Protein AF-A0AAC9HHS9-F1 (afdb_monomer_lite)

Structure (mmCIF, N/CA/C/O backbone):
data_AF-A0AAC9HHS9-F1
#
_entry.id   AF-A0AAC9HHS9-F1
#
loop_
_atom_site.group_PDB
_atom_site.id
_atom_site.type_symbol
_atom_site.label_atom_id
_atom_site.label_alt_id
_atom_site.label_comp_id
_atom_site.label_asym_id
_atom_site.label_entity_id
_atom_site.label_seq_i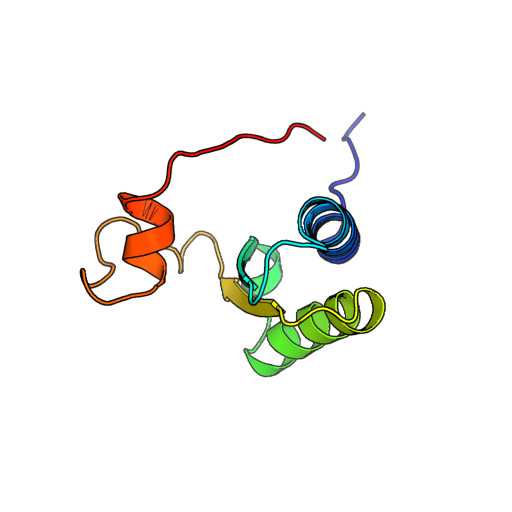d
_atom_site.pdbx_PDB_ins_code
_atom_site.Cartn_x
_atom_site.Cartn_y
_atom_site.Cartn_z
_atom_site.occupancy
_atom_site.B_iso_or_equiv
_atom_site.auth_seq_id
_atom_site.auth_comp_id
_atom_site.auth_asym_id
_atom_site.auth_atom_id
_atom_site.pdbx_PDB_model_num
ATOM 1 N N . MET A 1 1 ? -25.812 -8.416 -9.682 1.00 35.31 1 MET A N 1
ATOM 2 C CA . MET A 1 1 ? -24.553 -9.168 -9.839 1.00 35.31 1 MET A CA 1
ATOM 3 C C . MET A 1 1 ? -23.497 -8.358 -9.134 1.00 35.31 1 MET A C 1
ATOM 5 O O . MET A 1 1 ? -23.140 -7.302 -9.644 1.00 35.31 1 MET A O 1
ATOM 9 N N . ASP A 1 2 ? -23.092 -8.787 -7.945 1.00 44.56 2 ASP A N 1
ATOM 10 C CA . ASP A 1 2 ? -21.968 -8.158 -7.260 1.00 44.56 2 ASP A CA 1
ATOM 11 C C . ASP A 1 2 ? -20.715 -8.451 -8.078 1.00 44.56 2 ASP A C 1
ATOM 13 O O . ASP A 1 2 ? -20.382 -9.607 -8.337 1.00 44.56 2 ASP A O 1
ATOM 17 N N . LYS A 1 3 ? -20.090 -7.390 -8.588 1.00 47.41 3 LYS A N 1
ATOM 18 C CA . LYS A 1 3 ? -18.819 -7.480 -9.301 1.00 47.41 3 LYS A CA 1
ATOM 19 C C . LYS A 1 3 ? -17.800 -7.937 -8.255 1.00 47.41 3 LYS A C 1
ATOM 21 O O . LYS A 1 3 ? -17.603 -7.239 -7.260 1.00 47.41 3 LYS A O 1
ATOM 26 N N . GLU A 1 4 ? -17.251 -9.136 -8.430 1.00 53.03 4 GLU A N 1
ATOM 27 C CA . GLU A 1 4 ? -16.248 -9.697 -7.525 1.00 53.03 4 GLU A CA 1
ATOM 28 C C . GLU A 1 4 ? -15.115 -8.676 -7.383 1.00 53.03 4 GLU A C 1
ATOM 30 O O . GLU A 1 4 ? -14.602 -8.168 -8.386 1.00 53.03 4 GLU A O 1
ATOM 35 N N . ARG A 1 5 ? -14.815 -8.264 -6.144 1.00 57.78 5 ARG A N 1
ATOM 36 C CA . ARG A 1 5 ? -13.764 -7.269 -5.918 1.00 57.78 5 ARG A CA 1
ATOM 37 C C . ARG A 1 5 ? -12.444 -7.908 -6.346 1.00 57.78 5 ARG A C 1
ATOM 39 O O . ARG A 1 5 ? -12.154 -9.003 -5.865 1.00 57.78 5 ARG A O 1
ATOM 46 N N . PRO A 1 6 ? -11.666 -7.260 -7.226 1.00 63.09 6 PRO A N 1
ATOM 47 C CA . PRO A 1 6 ? -10.364 -7.779 -7.602 1.00 63.09 6 PRO A CA 1
ATOM 48 C C . PRO A 1 6 ? -9.508 -7.913 -6.346 1.00 63.09 6 PRO A C 1
ATOM 50 O O . PRO A 1 6 ? -9.534 -7.041 -5.470 1.00 63.09 6 PRO A O 1
ATOM 53 N N . ASP A 1 7 ? -8.791 -9.028 -6.240 1.00 77.44 7 ASP A N 1
ATOM 54 C CA . ASP A 1 7 ? -7.887 -9.236 -5.123 1.00 77.44 7 ASP A CA 1
ATOM 55 C C . ASP A 1 7 ? -6.741 -8.208 -5.167 1.00 77.44 7 ASP A C 1
ATOM 57 O O . ASP A 1 7 ? -6.410 -7.619 -6.201 1.00 77.44 7 ASP A O 1
ATOM 61 N N . ILE A 1 8 ? -6.128 -7.959 -4.009 1.00 73.88 8 ILE A N 1
ATOM 62 C CA . ILE A 1 8 ? -5.002 -7.017 -3.884 1.00 73.88 8 ILE A CA 1
ATOM 63 C C . ILE A 1 8 ? -3.867 -7.385 -4.854 1.00 73.88 8 ILE A C 1
ATOM 65 O O . ILE A 1 8 ? -3.128 -6.51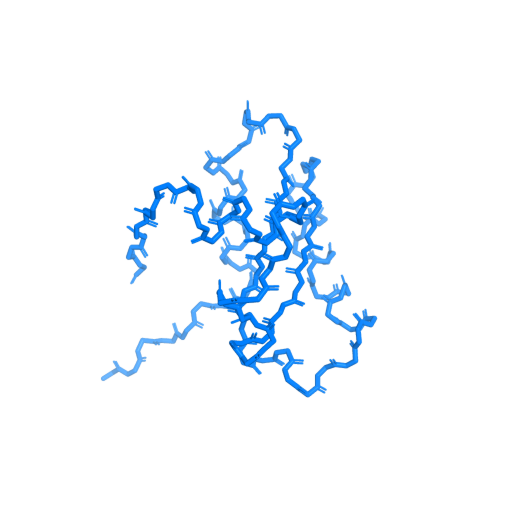6 -5.315 1.00 73.88 8 ILE A O 1
ATOM 69 N N . GLN A 1 9 ? -3.747 -8.668 -5.191 1.00 77.25 9 GLN A N 1
ATOM 70 C CA . GLN A 1 9 ? -2.727 -9.172 -6.090 1.00 77.25 9 GLN A CA 1
ATOM 71 C C . GLN A 1 9 ? -2.932 -8.692 -7.535 1.00 77.25 9 GLN A C 1
ATOM 73 O O . GLN A 1 9 ? -2.013 -8.110 -8.107 1.00 77.25 9 GLN A O 1
ATOM 78 N N . ALA A 1 10 ? -4.121 -8.882 -8.107 1.00 76.94 10 ALA A N 1
ATOM 79 C CA . ALA A 1 10 ? -4.468 -8.460 -9.460 1.00 76.94 10 ALA A CA 1
ATOM 80 C C . ALA A 1 10 ? -4.336 -6.941 -9.623 1.00 76.94 10 ALA A C 1
ATOM 82 O O . ALA A 1 10 ? -3.874 -6.464 -10.660 1.00 76.94 10 ALA A O 1
ATOM 83 N N . ILE A 1 11 ? -4.674 -6.182 -8.575 1.00 78.62 11 ILE A N 1
ATOM 84 C CA . ILE A 1 11 ? -4.481 -4.728 -8.546 1.00 78.62 11 ILE A CA 1
ATOM 85 C C . ILE A 1 11 ? -2.990 -4.388 -8.676 1.00 78.62 11 ILE A C 1
ATOM 87 O O . ILE A 1 11 ? -2.619 -3.581 -9.526 1.00 78.62 11 ILE A O 1
ATOM 91 N N . ILE A 1 12 ? -2.123 -5.016 -7.876 1.00 79.81 12 ILE A N 1
ATOM 92 C CA . ILE A 1 12 ? -0.675 -4.756 -7.909 1.00 79.81 12 ILE A CA 1
ATOM 93 C C . ILE A 1 12 ? -0.066 -5.138 -9.262 1.00 79.81 12 ILE A C 1
ATOM 95 O O . ILE A 1 12 ? 0.729 -4.370 -9.800 1.00 79.81 12 ILE A O 1
ATOM 99 N N . GLU A 1 13 ? -0.448 -6.282 -9.833 1.00 78.69 13 GLU A N 1
ATOM 100 C CA . GLU A 1 13 ? 0.048 -6.732 -11.140 1.00 78.69 13 GLU A CA 1
ATOM 101 C C . GLU A 1 13 ? -0.310 -5.732 -12.256 1.00 78.69 13 GLU A C 1
ATOM 103 O O . GLU A 1 13 ? 0.552 -5.356 -13.052 1.00 78.69 13 GLU A O 1
ATOM 108 N N . GLN A 1 14 ? -1.550 -5.230 -12.276 1.00 75.38 14 GLN A N 1
ATOM 109 C CA . GLN A 1 14 ? -1.985 -4.234 -13.258 1.00 75.38 14 GLN A CA 1
ATOM 110 C C . GLN A 1 14 ? -1.278 -2.880 -13.081 1.00 75.38 14 GLN A C 1
ATOM 112 O O . GLN A 1 14 ? -0.863 -2.264 -14.065 1.00 75.38 14 GLN A O 1
ATOM 117 N N . PHE A 1 15 ? -1.131 -2.405 -11.840 1.00 79.12 15 PHE A N 1
ATOM 118 C CA . PHE A 1 15 ? -0.427 -1.149 -11.557 1.00 79.12 15 PHE A CA 1
ATOM 119 C C . PHE A 1 15 ? 1.056 -1.226 -11.917 1.00 79.12 15 PHE A C 1
ATOM 121 O O . PHE A 1 15 ? 1.611 -0.276 -12.463 1.00 79.12 15 PHE A O 1
ATOM 128 N N . ALA A 1 16 ? 1.692 -2.359 -11.644 1.00 74.50 16 ALA A N 1
ATOM 129 C CA . ALA A 1 16 ? 3.087 -2.575 -11.970 1.00 74.50 16 ALA A CA 1
ATOM 130 C C . ALA A 1 16 ? 3.369 -2.529 -13.474 1.00 74.50 16 ALA A C 1
ATOM 132 O O . ALA A 1 16 ? 4.340 -1.898 -13.889 1.00 74.50 16 ALA A O 1
ATOM 133 N N . ASP A 1 17 ? 2.524 -3.156 -14.296 1.00 73.31 17 ASP A N 1
ATOM 134 C CA . ASP A 1 17 ? 2.691 -3.121 -15.753 1.00 73.31 17 ASP A CA 1
ATOM 135 C C . ASP A 1 17 ? 2.592 -1.684 -16.292 1.00 73.31 17 ASP A C 1
ATOM 137 O O . ASP A 1 17 ? 3.436 -1.244 -17.078 1.00 73.31 17 ASP A O 1
ATOM 141 N N . ALA A 1 18 ? 1.640 -0.901 -15.769 1.00 70.75 18 ALA A N 1
ATOM 142 C CA . ALA A 1 18 ? 1.491 0.514 -16.107 1.00 70.75 18 ALA A CA 1
ATOM 143 C C . ALA A 1 18 ? 2.720 1.367 -15.728 1.00 70.75 18 ALA A C 1
ATOM 145 O O . ALA A 1 18 ? 2.940 2.430 -16.315 1.00 70.75 18 ALA A O 1
ATOM 146 N N . LEU A 1 19 ? 3.526 0.909 -14.766 1.00 72.31 19 LEU A N 1
ATOM 147 C CA . LEU A 1 19 ? 4.657 1.644 -14.205 1.00 72.31 19 LEU A CA 1
ATOM 148 C C . LEU A 1 19 ? 6.022 1.010 -14.507 1.00 72.31 19 LEU A C 1
ATOM 150 O O . LEU A 1 19 ? 7.026 1.509 -14.013 1.00 72.31 19 LEU A O 1
ATOM 154 N N . LYS A 1 20 ? 6.118 -0.023 -15.354 1.00 69.31 20 LYS A N 1
ATOM 155 C CA . LYS A 1 20 ? 7.359 -0.814 -15.530 1.00 69.31 20 LYS A CA 1
ATOM 156 C C . LYS A 1 20 ? 8.612 -0.024 -15.959 1.00 69.31 20 LYS A C 1
ATOM 158 O O . LYS A 1 20 ? 9.718 -0.545 -15.910 1.00 69.31 20 LYS A O 1
ATOM 163 N N . ASN A 1 21 ? 8.448 1.209 -16.439 1.00 73.00 21 ASN A N 1
ATOM 164 C CA . ASN A 1 21 ? 9.550 2.089 -16.848 1.00 73.00 21 ASN A CA 1
ATOM 165 C C . ASN A 1 21 ? 9.730 3.301 -15.911 1.00 73.00 21 ASN A C 1
ATOM 167 O O . ASN A 1 21 ? 10.470 4.225 -16.242 1.00 73.00 21 ASN A O 1
ATOM 171 N N . GLN A 1 22 ? 9.023 3.337 -14.782 1.00 67.31 22 GLN A N 1
ATOM 172 C CA . GLN A 1 22 ? 8.948 4.468 -13.857 1.00 67.31 22 GLN A CA 1
ATOM 173 C C . GLN A 1 22 ? 9.832 4.219 -12.626 1.00 67.31 22 GLN A C 1
ATOM 175 O O . GLN A 1 22 ? 9.319 4.166 -11.523 1.00 67.31 22 GLN A O 1
ATOM 180 N N . GLY A 1 23 ? 11.148 4.063 -12.817 1.00 77.50 23 GLY A N 1
ATOM 181 C CA . GLY A 1 23 ? 12.146 4.085 -11.729 1.00 77.50 23 GLY A CA 1
ATOM 182 C C . GLY A 1 23 ? 11.796 3.273 -10.468 1.00 77.50 23 GLY A C 1
ATOM 183 O O . GLY A 1 23 ? 11.189 2.209 -10.564 1.00 77.50 23 GLY A O 1
ATOM 184 N N . ASP A 1 24 ? 12.214 3.786 -9.306 1.00 82.75 24 ASP A N 1
ATOM 185 C CA . ASP A 1 24 ? 11.820 3.273 -7.988 1.00 82.75 24 ASP A CA 1
ATOM 186 C C . ASP A 1 24 ? 10.425 3.808 -7.621 1.00 82.75 24 ASP A C 1
ATOM 188 O O . ASP A 1 24 ? 10.152 5.003 -7.771 1.00 82.75 24 ASP A O 1
ATOM 192 N N . ILE A 1 25 ? 9.537 2.926 -7.157 1.00 84.00 25 ILE A N 1
ATOM 193 C CA . ILE A 1 25 ? 8.117 3.228 -6.935 1.00 84.00 25 ILE A CA 1
ATOM 194 C C . ILE A 1 25 ? 7.757 3.014 -5.468 1.00 84.00 25 ILE A C 1
ATOM 196 O O . ILE A 1 25 ? 7.786 1.890 -4.975 1.00 84.00 25 ILE A O 1
ATOM 200 N N . ASP A 1 26 ? 7.272 4.055 -4.805 1.00 85.62 26 ASP A N 1
ATOM 201 C CA . ASP A 1 26 ? 6.623 3.921 -3.501 1.00 85.62 26 ASP A CA 1
ATOM 202 C C . ASP A 1 26 ? 5.116 3.652 -3.682 1.00 85.62 26 ASP A C 1
ATOM 204 O O . ASP A 1 26 ? 4.411 4.407 -4.360 1.00 85.62 26 ASP A O 1
ATOM 208 N N . LEU A 1 27 ? 4.589 2.586 -3.070 1.00 86.00 27 LEU A N 1
ATOM 209 C CA . LEU A 1 27 ? 3.200 2.140 -3.234 1.00 86.00 27 LEU A CA 1
ATOM 210 C C . LEU A 1 27 ? 2.452 2.081 -1.897 1.00 86.00 27 LEU A C 1
ATOM 212 O O . LEU A 1 27 ? 2.775 1.275 -1.031 1.00 86.00 27 LEU A O 1
ATOM 216 N N . LEU A 1 28 ? 1.367 2.847 -1.760 1.00 88.44 28 LEU A N 1
ATOM 217 C CA . LEU A 1 28 ? 0.419 2.723 -0.645 1.00 88.44 28 LEU A CA 1
ATOM 218 C C . LEU A 1 28 ? -0.827 1.940 -1.083 1.00 88.44 28 LEU A C 1
ATOM 220 O O . LEU A 1 28 ? -1.572 2.395 -1.949 1.00 88.44 28 LEU A O 1
ATOM 224 N N . VAL A 1 29 ? -1.099 0.800 -0.445 1.00 90.44 29 VAL A N 1
ATOM 225 C CA . VAL A 1 29 ? -2.323 0.011 -0.651 1.00 90.44 29 VAL A CA 1
ATOM 226 C C . VAL A 1 29 ? -3.262 0.223 0.529 1.00 90.44 29 VAL A C 1
ATOM 228 O O . VAL A 1 29 ? -2.929 -0.120 1.666 1.00 90.44 29 VAL A O 1
ATOM 231 N N . VAL A 1 30 ? -4.453 0.755 0.252 1.00 90.25 30 VAL A N 1
ATOM 232 C CA . VAL A 1 30 ? -5.480 1.019 1.266 1.00 90.25 30 VAL A CA 1
ATOM 233 C C . VAL A 1 30 ? -6.601 -0.013 1.146 1.00 90.25 30 VAL A C 1
ATOM 235 O O . VAL A 1 30 ? -7.310 -0.032 0.144 1.00 90.25 30 VAL A O 1
ATOM 238 N N . SER A 1 31 ? -6.768 -0.880 2.149 1.00 90.50 31 SER A N 1
ATOM 239 C CA . SER A 1 31 ? -7.834 -1.896 2.167 1.00 90.50 31 SER A CA 1
ATOM 240 C C . SER A 1 31 ? -8.299 -2.231 3.584 1.00 90.50 31 SER A C 1
ATOM 242 O O . SER A 1 31 ? -7.493 -2.367 4.506 1.00 90.50 31 SER A O 1
ATOM 244 N N . SER A 1 32 ? -9.611 -2.427 3.753 1.00 91.62 32 SER A N 1
ATOM 245 C CA . SER A 1 32 ? -10.205 -2.929 5.000 1.00 91.62 32 SER A CA 1
ATOM 246 C C . SER A 1 32 ? -9.728 -4.340 5.357 1.00 91.62 32 SER A C 1
ATOM 248 O O . SER A 1 32 ? -9.740 -4.710 6.530 1.00 91.62 32 SER A O 1
ATOM 250 N N . ASP A 1 33 ? -9.263 -5.120 4.378 1.00 91.25 33 ASP A N 1
ATOM 251 C CA . ASP A 1 33 ? -8.811 -6.503 4.587 1.00 91.25 33 ASP A CA 1
ATOM 252 C C . ASP A 1 33 ? -7.585 -6.576 5.510 1.00 91.25 33 ASP A C 1
ATOM 254 O O . ASP A 1 33 ? -7.353 -7.576 6.189 1.00 91.25 33 ASP A O 1
ATOM 258 N N . PHE A 1 34 ? -6.822 -5.484 5.603 1.00 92.81 34 PHE A N 1
ATOM 259 C CA . PHE A 1 34 ? -5.668 -5.380 6.487 1.00 92.81 34 PHE A CA 1
ATOM 260 C C . PHE A 1 34 ? -6.029 -5.186 7.967 1.00 92.81 34 PHE A C 1
ATOM 262 O O . PHE A 1 34 ? -5.167 -5.393 8.825 1.00 92.81 34 PHE A O 1
ATOM 269 N N . ALA A 1 35 ? -7.277 -4.838 8.301 1.00 93.00 35 ALA A N 1
ATOM 270 C CA . ALA A 1 35 ? -7.680 -4.496 9.668 1.00 93.00 35 ALA A CA 1
ATOM 271 C C . ALA A 1 35 ? -7.475 -5.642 10.669 1.00 93.00 35 ALA A C 1
ATOM 273 O O . ALA A 1 35 ? -7.169 -5.403 11.832 1.00 93.00 35 ALA A O 1
ATOM 274 N N . GLN A 1 36 ? -7.598 -6.889 10.209 1.00 92.31 36 GLN A N 1
ATOM 275 C CA . GLN A 1 36 ? -7.410 -8.086 11.036 1.00 92.31 36 GLN A CA 1
ATOM 276 C C . GLN A 1 36 ? -6.037 -8.744 10.827 1.00 92.31 36 GLN A C 1
ATOM 278 O O . GLN A 1 36 ? -5.784 -9.839 11.330 1.00 92.31 36 GLN A O 1
ATOM 283 N N . MET A 1 37 ? -5.138 -8.101 10.074 1.00 94.50 37 MET A N 1
ATOM 284 C CA . MET A 1 37 ? -3.823 -8.646 9.751 1.00 94.50 37 MET A CA 1
ATOM 285 C C . MET A 1 37 ? -2.723 -7.972 10.578 1.00 94.50 37 MET A C 1
ATOM 287 O O . MET A 1 37 ? -2.564 -6.749 10.493 1.00 94.50 37 MET A O 1
ATOM 291 N N . PRO A 1 38 ? -1.894 -8.743 11.309 1.00 94.00 38 PRO A N 1
ATOM 292 C CA . PRO A 1 38 ? -0.681 -8.200 11.901 1.00 94.00 38 PRO A CA 1
ATOM 293 C C . PRO A 1 38 ? 0.292 -7.768 10.799 1.00 94.00 38 PRO A C 1
ATOM 295 O O . PRO A 1 38 ? 0.297 -8.325 9.698 1.00 94.00 38 PRO A O 1
ATOM 298 N N . LEU A 1 39 ? 1.157 -6.805 11.120 1.00 90.62 39 LEU A N 1
ATOM 299 C CA . LEU A 1 39 ? 2.041 -6.139 10.159 1.00 90.62 39 LEU A CA 1
ATOM 300 C C . LEU A 1 39 ? 2.831 -7.113 9.262 1.00 90.62 39 LEU A C 1
ATOM 302 O O . LEU A 1 39 ? 2.872 -6.938 8.048 1.00 90.62 39 LEU A O 1
ATOM 306 N N . TYR A 1 40 ? 3.393 -8.186 9.829 1.00 94.69 40 TYR A N 1
ATOM 307 C CA . TYR A 1 40 ? 4.168 -9.167 9.058 1.00 94.69 40 TYR A CA 1
ATOM 308 C C . TYR A 1 40 ? 3.335 -9.899 7.988 1.00 94.69 40 TYR A C 1
ATOM 310 O O . TYR A 1 40 ? 3.852 -10.194 6.914 1.00 94.69 40 TYR A O 1
ATOM 318 N N . ARG A 1 41 ? 2.041 -10.162 8.240 1.00 94.50 41 ARG A N 1
ATOM 319 C CA . ARG A 1 41 ? 1.145 -10.797 7.254 1.00 94.50 41 ARG A CA 1
ATOM 320 C C . ARG A 1 41 ? 0.804 -9.845 6.122 1.00 94.50 41 ARG A C 1
ATOM 322 O O . ARG A 1 41 ? 0.719 -10.282 4.980 1.00 94.50 41 ARG A O 1
ATOM 329 N N . ARG A 1 42 ? 0.656 -8.551 6.425 1.00 94.00 42 ARG A N 1
ATOM 330 C CA . ARG A 1 42 ? 0.451 -7.524 5.398 1.00 94.00 42 ARG A CA 1
ATOM 331 C C . ARG A 1 42 ? 1.644 -7.494 4.432 1.00 94.00 42 ARG A C 1
ATOM 333 O O . ARG A 1 42 ? 1.443 -7.569 3.223 1.00 94.00 42 ARG A O 1
ATOM 340 N N . TYR A 1 43 ? 2.872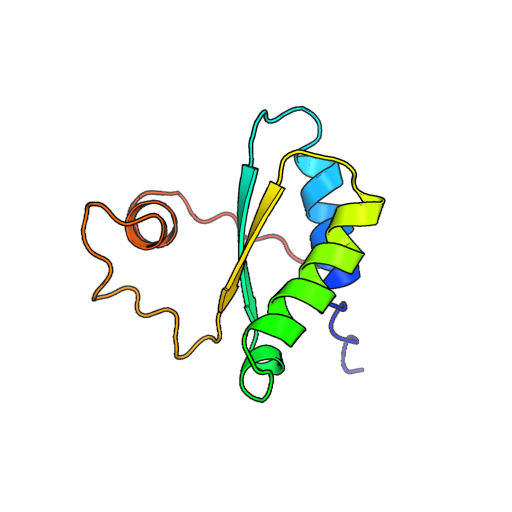 -7.501 4.959 1.00 92.12 43 TYR A N 1
ATOM 341 C CA . TYR A 1 43 ? 4.086 -7.587 4.138 1.00 92.12 43 TYR A CA 1
ATOM 342 C C . TYR A 1 43 ? 4.207 -8.901 3.365 1.00 92.12 43 TYR A C 1
ATOM 344 O O . TYR A 1 43 ? 4.656 -8.889 2.225 1.00 92.12 43 TYR A O 1
ATOM 352 N N . GLU A 1 44 ? 3.780 -10.030 3.934 1.00 92.50 44 GLU A N 1
ATOM 353 C CA . GLU A 1 44 ? 3.772 -11.309 3.216 1.00 92.50 44 GLU A CA 1
ATOM 354 C C . GLU A 1 44 ? 2.849 -11.272 1.984 1.00 92.50 44 GLU A C 1
ATOM 356 O O . GLU A 1 44 ? 3.239 -11.735 0.912 1.00 92.50 44 GLU A O 1
ATOM 361 N N . VAL A 1 45 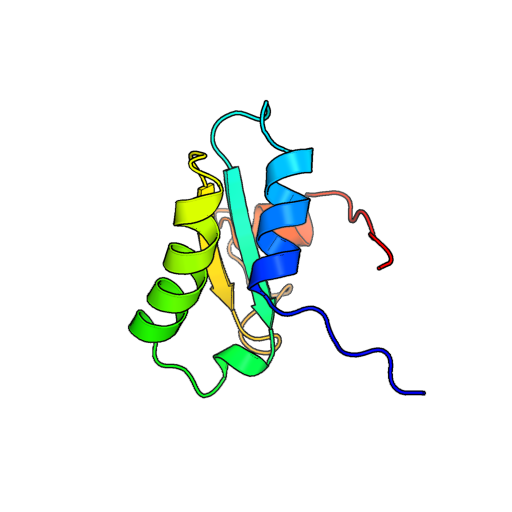? 1.641 -10.710 2.118 1.00 90.62 45 VAL A N 1
ATOM 362 C CA . VAL A 1 45 ? 0.676 -10.575 1.011 1.00 90.62 45 VAL A CA 1
ATOM 363 C C . VAL A 1 45 ? 1.235 -9.675 -0.089 1.00 90.62 45 VAL A C 1
ATOM 365 O O . VAL A 1 45 ? 1.287 -10.083 -1.249 1.00 90.62 45 VAL A O 1
ATOM 368 N N . LEU A 1 46 ? 1.705 -8.479 0.277 1.00 90.75 46 LEU A N 1
ATOM 369 C CA . LEU A 1 46 ? 2.283 -7.527 -0.672 1.00 90.75 46 LEU A CA 1
ATOM 370 C C . LEU A 1 46 ? 3.537 -8.097 -1.344 1.00 90.75 46 LEU A C 1
ATOM 372 O O . LEU A 1 46 ? 3.657 -8.054 -2.564 1.00 90.75 46 LEU A O 1
ATOM 376 N N . GLY A 1 47 ? 4.440 -8.699 -0.569 1.00 89.25 47 GLY A N 1
ATOM 377 C CA . GLY A 1 47 ? 5.676 -9.289 -1.076 1.00 89.25 47 GLY A CA 1
ATOM 378 C C . GLY A 1 47 ? 5.426 -10.421 -2.073 1.00 89.25 47 GLY A C 1
ATOM 379 O O . GLY A 1 47 ? 6.101 -10.491 -3.096 1.00 89.25 47 GLY A O 1
ATOM 380 N N . LYS A 1 48 ? 4.417 -11.271 -1.836 1.00 88.94 48 LYS A N 1
ATOM 381 C CA . LYS A 1 48 ? 4.009 -12.318 -2.790 1.00 88.94 48 LYS A CA 1
ATOM 382 C C . LYS A 1 48 ? 3.501 -11.744 -4.112 1.00 88.94 48 LYS A C 1
ATOM 384 O O . LYS A 1 48 ? 3.813 -12.308 -5.159 1.00 88.94 48 LYS A O 1
ATOM 389 N N . ALA A 1 49 ? 2.744 -10.648 -4.069 1.00 85.56 49 ALA A N 1
ATOM 390 C CA . ALA A 1 49 ? 2.283 -9.965 -5.275 1.00 85.56 49 ALA A CA 1
ATOM 391 C C . ALA A 1 49 ? 3.459 -9.320 -6.032 1.00 85.56 49 ALA A C 1
ATOM 393 O O . ALA A 1 49 ? 3.629 -9.540 -7.230 1.00 85.56 49 ALA A O 1
ATOM 394 N N . LEU A 1 50 ? 4.337 -8.606 -5.322 1.00 86.12 50 LEU A N 1
ATOM 395 C CA . LEU A 1 50 ? 5.486 -7.917 -5.916 1.00 86.12 50 LEU A CA 1
ATOM 396 C C . LEU A 1 50 ? 6.563 -8.855 -6.467 1.00 86.12 50 LEU A C 1
ATOM 398 O O . LEU A 1 50 ? 7.195 -8.533 -7.472 1.00 86.12 50 LEU A O 1
ATOM 402 N N . ALA A 1 51 ? 6.752 -10.034 -5.871 1.00 85.81 51 ALA A N 1
ATOM 403 C CA . ALA A 1 51 ? 7.710 -11.028 -6.357 1.00 85.81 51 ALA A CA 1
ATOM 404 C C . ALA A 1 51 ? 7.418 -11.500 -7.794 1.00 85.81 51 ALA A C 1
ATOM 406 O O . ALA A 1 51 ? 8.311 -12.008 -8.464 1.00 85.81 51 ALA A O 1
ATOM 407 N N . ARG A 1 52 ? 6.181 -11.344 -8.283 1.00 80.62 52 ARG A N 1
ATOM 408 C CA . ARG A 1 52 ? 5.813 -11.658 -9.675 1.00 80.62 52 ARG A CA 1
ATOM 409 C C . ARG A 1 52 ? 6.137 -10.524 -10.638 1.00 80.62 52 ARG A C 1
ATOM 411 O O . ARG A 1 52 ? 6.426 -10.769 -11.803 1.00 80.62 52 ARG A O 1
ATOM 418 N N . VAL A 1 53 ? 6.087 -9.299 -10.132 1.00 82.56 53 VAL A N 1
ATOM 419 C CA . VAL A 1 53 ? 6.342 -8.070 -10.879 1.00 82.56 53 VAL A CA 1
ATOM 420 C C . VAL A 1 53 ? 7.843 -7.838 -11.073 1.00 82.56 53 VAL A C 1
ATOM 422 O O . VAL A 1 53 ? 8.258 -7.393 -12.140 1.00 82.56 53 VAL A O 1
ATOM 425 N N . MET A 1 54 ? 8.664 -8.155 -10.063 1.00 83.25 54 MET A N 1
ATOM 426 C CA . MET A 1 54 ? 10.127 -8.002 -10.111 1.00 83.25 54 MET A CA 1
ATOM 427 C C . MET A 1 54 ? 10.580 -6.575 -10.485 1.00 83.25 54 MET A C 1
ATOM 429 O O . MET A 1 54 ? 11.498 -6.388 -11.282 1.00 83.25 54 MET A O 1
ATOM 433 N N . GLN A 1 55 ? 9.918 -5.562 -9.922 1.00 83.31 55 GLN A N 1
ATOM 434 C CA . GLN A 1 55 ? 10.267 -4.141 -10.055 1.00 83.31 55 GLN A CA 1
ATOM 435 C C . GLN A 1 55 ? 10.647 -3.567 -8.681 1.00 83.31 55 GLN A C 1
ATOM 437 O O . GLN A 1 55 ? 10.204 -4.118 -7.667 1.00 83.31 55 GLN A O 1
ATOM 442 N N . PRO A 1 56 ? 11.448 -2.486 -8.621 1.00 84.31 56 PRO A N 1
ATOM 443 C CA . PRO A 1 56 ? 11.801 -1.828 -7.365 1.00 84.31 56 PRO A CA 1
ATOM 444 C C . PRO A 1 56 ? 10.599 -1.043 -6.814 1.00 84.31 56 PRO A C 1
ATOM 446 O O . PRO A 1 56 ? 10.472 0.163 -7.003 1.00 84.31 56 PRO A O 1
ATOM 449 N N . ILE A 1 57 ? 9.679 -1.764 -6.170 1.00 87.31 57 ILE A N 1
ATOM 450 C CA . ILE A 1 57 ? 8.478 -1.209 -5.541 1.00 87.31 57 ILE A CA 1
ATOM 451 C C . ILE A 1 57 ? 8.604 -1.349 -4.021 1.00 87.31 57 ILE A C 1
ATOM 453 O O . ILE A 1 57 ? 8.777 -2.464 -3.525 1.00 87.31 57 ILE A O 1
ATOM 457 N N . GLU A 1 58 ? 8.465 -0.247 -3.286 1.00 88.44 58 GLU A N 1
ATOM 458 C CA . GLU A 1 58 ? 8.394 -0.210 -1.823 1.00 88.44 58 GLU A CA 1
ATOM 459 C C . GLU A 1 58 ? 6.923 -0.138 -1.371 1.00 88.44 58 GLU A C 1
ATOM 461 O O . GLU A 1 58 ? 6.281 0.907 -1.506 1.00 88.44 58 GLU A O 1
ATOM 466 N N . PRO A 1 59 ? 6.328 -1.240 -0.867 1.00 89.50 59 PRO A N 1
ATOM 467 C CA . PRO A 1 59 ? 4.913 -1.253 -0.534 1.00 89.50 59 PRO A CA 1
ATOM 468 C C . PRO A 1 59 ? 4.643 -0.918 0.939 1.00 89.50 59 PRO A C 1
ATOM 470 O O . PRO A 1 59 ? 5.308 -1.404 1.855 1.00 89.50 59 PRO A O 1
ATOM 473 N N . LEU A 1 60 ? 3.544 -0.209 1.176 1.00 89.88 60 LEU A N 1
ATOM 474 C CA . LEU A 1 60 ? 2.949 0.014 2.487 1.00 89.88 60 LEU A CA 1
ATOM 475 C C . LEU A 1 60 ? 1.470 -0.378 2.458 1.00 89.88 60 LEU A C 1
ATOM 477 O O . LEU A 1 60 ? 0.715 0.043 1.585 1.00 89.88 60 LEU A O 1
ATOM 481 N N . ALA A 1 61 ? 1.047 -1.179 3.435 1.00 91.50 61 ALA A N 1
ATOM 482 C CA . ALA A 1 61 ? -0.344 -1.594 3.608 1.00 91.50 61 ALA A CA 1
ATOM 483 C C . ALA A 1 61 ? -1.007 -0.822 4.746 1.00 91.50 61 ALA A C 1
ATOM 485 O O . ALA A 1 61 ? -0.496 -0.802 5.870 1.00 91.50 61 ALA A O 1
ATOM 486 N N . CYS A 1 62 ? -2.182 -0.265 4.473 1.00 90.38 62 CYS A N 1
ATOM 487 C CA . CYS A 1 62 ? -2.904 0.593 5.400 1.00 90.38 62 CYS A CA 1
ATOM 488 C C . CYS A 1 62 ? -4.412 0.310 5.354 1.00 90.38 62 CYS A C 1
ATOM 490 O O . CYS A 1 62 ? -4.953 -0.008 4.296 1.00 90.38 62 CYS A O 1
ATOM 492 N N . THR A 1 63 ? -5.116 0.417 6.477 1.00 91.44 63 THR A N 1
ATOM 493 C CA . THR A 1 63 ? -6.587 0.421 6.468 1.00 91.44 63 THR A CA 1
ATOM 494 C C . THR A 1 63 ? -7.121 1.825 6.177 1.00 91.44 63 THR A C 1
ATOM 496 O O . THR A 1 63 ? -6.410 2.807 6.400 1.00 91.44 63 THR A O 1
ATOM 499 N N . PRO A 1 64 ? -8.377 1.969 5.717 1.00 89.62 64 PRO A N 1
ATOM 500 C CA . PRO A 1 64 ? -8.992 3.285 5.556 1.00 89.62 64 PRO A CA 1
ATOM 501 C C . PRO A 1 64 ? -8.931 4.154 6.825 1.00 89.62 64 PRO A C 1
ATOM 503 O O . PRO A 1 64 ? -8.755 5.362 6.731 1.00 89.62 64 PRO A O 1
ATOM 506 N N . GLU A 1 65 ? -9.031 3.551 8.011 1.00 87.38 65 GLU A N 1
ATOM 507 C CA . GLU A 1 65 ? -8.989 4.241 9.309 1.00 87.38 65 GLU A CA 1
ATOM 508 C C . GLU A 1 65 ? -7.573 4.686 9.710 1.00 87.38 65 GLU A C 1
ATOM 510 O O . GLU A 1 65 ? -7.397 5.671 10.437 1.00 87.38 65 GLU A O 1
ATOM 515 N N . GLU A 1 66 ? -6.559 3.953 9.252 1.00 85.31 66 GLU A N 1
ATOM 516 C CA . GLU A 1 66 ? -5.147 4.278 9.453 1.00 85.31 66 GLU A CA 1
ATOM 517 C C . GLU A 1 66 ? -4.697 5.419 8.510 1.00 85.31 66 GLU A C 1
ATOM 519 O O . GLU A 1 66 ? -3.818 6.208 8.872 1.00 85.31 66 GLU A O 1
ATOM 524 N N . VAL A 1 67 ? -5.337 5.578 7.341 1.00 82.06 67 VAL A N 1
ATOM 525 C CA . VAL A 1 67 ? -5.101 6.694 6.410 1.00 82.06 67 VAL A CA 1
ATOM 526 C C . VAL A 1 67 ? -5.809 7.960 6.901 1.00 82.06 67 VAL A C 1
ATOM 528 O O . VAL A 1 67 ? -6.941 8.263 6.534 1.00 82.06 67 VAL A O 1
ATOM 531 N N . GLN A 1 68 ? -5.129 8.754 7.728 1.00 70.00 68 GLN A N 1
ATOM 532 C CA . GLN A 1 68 ? -5.651 10.050 8.177 1.00 70.00 68 GLN A CA 1
ATOM 533 C C . GLN A 1 68 ? -5.054 11.187 7.350 1.00 70.00 68 GLN A C 1
ATOM 535 O O . GLN A 1 68 ? -3.942 11.629 7.622 1.00 70.00 68 GLN A O 1
ATOM 540 N N . VAL A 1 69 ? -5.818 11.691 6.375 1.00 62.06 69 VAL A N 1
ATOM 541 C CA . VAL A 1 69 ? -5.425 12.791 5.464 1.00 62.06 69 VAL A CA 1
ATOM 542 C C . VAL A 1 69 ? -5.164 14.111 6.208 1.00 62.06 69 VAL A C 1
ATOM 544 O O . VAL A 1 69 ? -4.370 14.931 5.758 1.00 62.06 69 VAL A O 1
ATOM 547 N N . GLU A 1 70 ? -5.771 14.313 7.380 1.00 57.94 70 GLU A N 1
ATOM 548 C CA . GLU A 1 70 ? -5.665 15.570 8.141 1.00 57.94 70 GLU A CA 1
ATOM 549 C C . GLU A 1 70 ? -4.433 1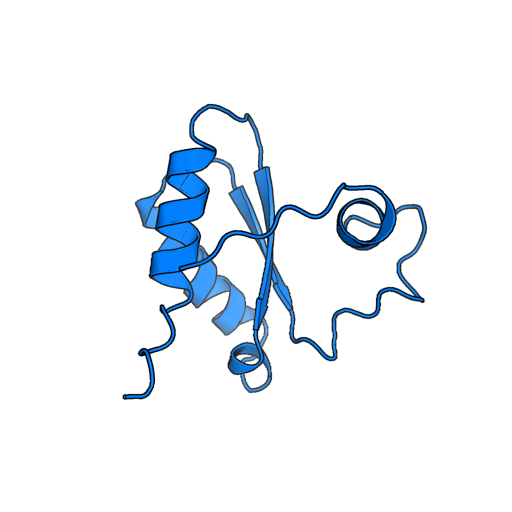5.663 9.056 1.00 57.94 70 GLU A C 1
ATOM 551 O O . GLU A 1 70 ? -4.148 16.726 9.608 1.00 57.94 70 GLU A O 1
ATOM 556 N N . LYS A 1 71 ? -3.696 14.562 9.247 1.00 63.84 71 LYS A N 1
ATOM 557 C CA . LYS A 1 71 ? -2.570 14.482 10.193 1.00 63.84 71 LYS A CA 1
ATOM 558 C C . LYS A 1 71 ? -1.207 14.054 9.632 1.00 63.84 71 LYS A C 1
ATOM 560 O O . LYS A 1 71 ? -0.297 13.891 10.453 1.00 63.84 71 LYS A O 1
ATOM 565 N N . PRO A 1 72 ? -0.980 13.844 8.321 1.00 69.56 72 PRO A N 1
ATOM 566 C CA . PRO A 1 72 ? 0.341 13.447 7.896 1.00 69.56 72 PRO A CA 1
ATOM 567 C C . PRO A 1 72 ? 1.269 14.659 8.046 1.00 69.56 72 PRO A C 1
ATOM 569 O O . PRO A 1 72 ? 0.954 15.777 7.634 1.00 69.56 72 PRO A O 1
ATOM 572 N N . SER A 1 73 ? 2.408 14.448 8.705 1.00 77.31 73 SER A N 1
ATOM 573 C CA . SER A 1 73 ? 3.472 15.451 8.762 1.00 77.31 73 SER A CA 1
ATOM 574 C C . SER A 1 73 ? 3.812 15.901 7.343 1.00 77.31 73 SER A C 1
ATOM 576 O O . SER A 1 73 ? 3.921 15.064 6.458 1.00 77.31 73 SER A O 1
ATOM 578 N N . LYS A 1 74 ? 4.074 17.194 7.118 1.00 77.69 74 LYS A N 1
ATOM 579 C CA . LYS A 1 74 ? 4.492 17.704 5.793 1.00 77.69 74 LYS A CA 1
ATOM 580 C C . LYS A 1 74 ? 5.766 17.047 5.239 1.00 77.69 74 LYS A C 1
ATOM 582 O O . LYS A 1 74 ? 6.090 17.262 4.077 1.00 77.69 74 LYS A O 1
ATOM 587 N N . ALA A 1 75 ? 6.497 16.319 6.082 1.00 78.62 75 ALA A N 1
ATOM 588 C CA . ALA A 1 75 ? 7.684 15.553 5.725 1.00 78.62 75 ALA A CA 1
ATOM 589 C C . ALA A 1 75 ? 7.419 14.043 5.540 1.00 78.62 75 ALA A C 1
ATOM 591 O O . ALA A 1 75 ? 8.371 13.298 5.340 1.00 78.62 75 ALA A O 1
ATOM 592 N N . SER A 1 76 ? 6.176 13.561 5.674 1.00 79.69 76 SER A N 1
ATOM 593 C CA . SER A 1 76 ? 5.859 12.140 5.503 1.00 79.69 76 SER A CA 1
ATOM 594 C C . SER A 1 76 ? 5.442 11.817 4.071 1.00 79.69 76 SER A C 1
ATOM 596 O O . SER A 1 76 ? 4.742 12.594 3.424 1.00 79.69 76 SER A O 1
ATOM 598 N N . PHE A 1 77 ? 5.788 10.606 3.629 1.00 78.88 77 PHE A N 1
ATOM 599 C CA . PHE A 1 77 ? 5.335 10.034 2.359 1.00 78.88 77 PHE A CA 1
ATOM 600 C C . PHE A 1 77 ? 3.811 10.147 2.173 1.00 78.88 77 PHE A C 1
ATOM 602 O O . PHE A 1 77 ? 3.322 10.537 1.116 1.00 78.88 77 PHE A O 1
ATOM 609 N N . LEU A 1 78 ? 3.045 9.898 3.242 1.00 80.00 78 LEU A N 1
ATOM 610 C CA . LEU A 1 78 ? 1.587 10.027 3.225 1.00 80.00 78 LEU A CA 1
ATOM 611 C C . LEU A 1 78 ? 1.113 11.448 2.894 1.00 80.00 78 LEU A C 1
ATOM 613 O O . LEU A 1 78 ? 0.111 11.594 2.201 1.00 80.00 78 LEU A O 1
ATOM 617 N N . TYR A 1 79 ? 1.804 12.494 3.358 1.00 81.44 79 TYR A N 1
ATOM 618 C CA . TYR A 1 79 ? 1.442 13.868 3.003 1.00 81.44 79 TYR A CA 1
ATOM 619 C C . TYR A 1 79 ? 1.679 14.127 1.515 1.00 81.44 79 TYR A C 1
ATOM 621 O O . TYR A 1 79 ? 0.835 14.731 0.853 1.00 81.44 79 TYR A O 1
ATOM 629 N N . ASP A 1 80 ? 2.799 13.646 0.976 1.00 79.88 80 ASP A N 1
ATOM 630 C CA . ASP A 1 80 ? 3.108 13.803 -0.443 1.00 79.88 80 ASP A CA 1
ATOM 631 C C . ASP A 1 80 ? 2.058 13.115 -1.321 1.00 79.88 80 ASP A C 1
ATOM 633 O O . ASP A 1 80 ? 1.501 13.753 -2.215 1.00 79.88 80 ASP A O 1
ATOM 637 N N . VAL A 1 81 ? 1.706 11.863 -1.018 1.00 80.69 81 VAL A N 1
ATOM 638 C CA . VAL A 1 81 ? 0.708 11.102 -1.784 1.00 80.69 81 VAL A CA 1
ATOM 639 C C . VAL A 1 81 ? -0.699 11.687 -1.645 1.00 80.69 81 VAL A C 1
ATOM 641 O O . VAL A 1 81 ? -1.379 11.878 -2.649 1.00 80.69 81 VAL A O 1
ATOM 644 N N . LEU A 1 82 ? -1.153 11.977 -0.421 1.00 81.56 82 LEU A N 1
ATOM 645 C CA . LEU A 1 82 ? -2.561 12.307 -0.162 1.00 81.56 82 LEU A CA 1
ATOM 646 C C . LEU A 1 82 ? -2.895 13.786 -0.378 1.00 81.56 82 LEU A C 1
ATOM 648 O O . LEU A 1 82 ? -4.039 14.100 -0.696 1.00 81.56 82 LEU A O 1
ATOM 652 N N . ALA A 1 83 ? -1.935 14.695 -0.176 1.00 81.19 83 ALA A N 1
ATOM 653 C CA . ALA A 1 83 ? -2.196 16.135 -0.191 1.00 81.19 83 ALA A CA 1
ATOM 654 C C . ALA A 1 83 ? -1.570 16.876 -1.382 1.00 81.19 83 ALA A C 1
ATOM 656 O O . ALA A 1 83 ? -2.047 17.959 -1.725 1.00 81.19 83 ALA A O 1
ATOM 657 N N . ARG A 1 84 ? -0.499 16.352 -2.000 1.00 7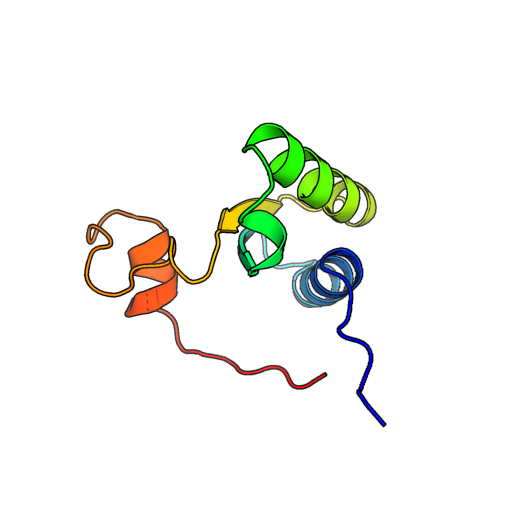9.19 84 ARG A N 1
ATOM 658 C CA . ARG A 1 84 ? 0.200 17.043 -3.103 1.00 79.19 84 ARG A CA 1
ATOM 659 C C . ARG A 1 84 ? -0.081 16.465 -4.485 1.00 79.19 84 ARG A C 1
ATOM 661 O O . ARG A 1 84 ? -0.062 17.225 -5.452 1.00 79.19 84 ARG A O 1
ATOM 668 N N . GLN A 1 85 ? -0.303 15.158 -4.600 1.00 79.12 85 GLN A N 1
ATOM 669 C CA . GLN A 1 85 ? -0.486 14.521 -5.904 1.00 79.12 85 GLN A CA 1
ATOM 670 C C . GLN A 1 85 ? -1.912 14.688 -6.434 1.00 79.12 85 GLN A C 1
ATOM 672 O O . GLN A 1 85 ? -2.890 14.704 -5.687 1.00 79.12 85 GLN A O 1
ATOM 677 N N . LYS A 1 86 ? -2.038 14.798 -7.761 1.00 81.44 86 LYS A N 1
ATOM 678 C CA . LYS A 1 86 ? -3.345 14.818 -8.423 1.00 81.44 86 LYS A CA 1
ATOM 679 C C . LYS A 1 86 ? -3.941 13.412 -8.395 1.00 81.44 86 LYS A C 1
ATOM 681 O O . LYS A 1 86 ? -3.325 12.473 -8.891 1.00 81.44 86 LYS A O 1
ATOM 686 N N . THR A 1 87 ? -5.164 13.284 -7.893 1.00 82.44 87 THR A N 1
ATOM 687 C CA . THR A 1 87 ? -5.898 12.017 -7.939 1.00 82.44 87 THR A CA 1
ATOM 688 C C . THR A 1 87 ? -6.217 11.634 -9.384 1.00 82.44 87 THR A C 1
ATOM 690 O O . THR A 1 87 ? -6.775 12.429 -10.145 1.00 82.44 87 THR A O 1
ATOM 693 N N . VAL A 1 88 ? -5.881 10.398 -9.748 1.00 80.38 88 VAL A N 1
ATOM 694 C CA . VAL A 1 88 ? -6.304 9.756 -10.995 1.00 80.38 88 VAL A CA 1
ATOM 695 C C . VAL A 1 88 ? -7.143 8.545 -10.614 1.00 80.38 88 VAL A C 1
ATOM 697 O O . VAL A 1 88 ? -6.661 7.648 -9.927 1.00 80.38 88 VAL A O 1
ATOM 700 N N . GLU A 1 89 ? -8.404 8.532 -11.034 1.00 80.25 89 GLU A N 1
ATOM 701 C CA . GLU A 1 89 ? -9.299 7.404 -10.791 1.00 80.25 89 GLU A CA 1
ATOM 702 C C . GLU A 1 89 ? -9.198 6.391 -11.931 1.00 80.25 89 GLU A C 1
ATOM 704 O O . GLU A 1 89 ? -9.432 6.720 -13.096 1.00 80.25 89 GLU A O 1
ATOM 709 N N . TYR A 1 90 ? -8.904 5.141 -11.583 1.00 67.62 90 TYR A N 1
ATOM 710 C CA . TYR A 1 90 ? -8.975 4.011 -12.500 1.00 67.62 90 TYR A CA 1
ATOM 711 C C . TYR A 1 90 ? -10.256 3.230 -12.203 1.00 67.62 90 TYR A C 1
ATOM 713 O O . TYR A 1 90 ? -10.480 2.802 -11.071 1.00 67.62 90 TYR A O 1
ATOM 721 N N . ARG A 1 91 ? -11.124 3.061 -13.206 1.00 66.81 91 ARG A N 1
ATOM 722 C CA . ARG A 1 91 ? -12.305 2.192 -13.094 1.00 66.81 91 ARG A CA 1
ATOM 723 C C . ARG A 1 91 ? -11.954 0.797 -13.601 1.00 66.81 91 ARG A C 1
ATOM 725 O O . ARG A 1 91 ? -11.518 0.667 -14.742 1.00 66.81 91 ARG A O 1
ATOM 732 N N . LEU A 1 92 ? -12.190 -0.206 -12.757 1.00 54.19 92 LEU A N 1
ATOM 733 C CA . LEU A 1 92 ? -12.140 -1.634 -13.087 1.00 54.19 92 LEU A CA 1
ATOM 734 C C . LEU A 1 92 ? -13.543 -2.145 -13.436 1.00 54.19 92 LEU A C 1
ATOM 736 O O . LEU A 1 92 ? -14.526 -1.765 -12.755 1.00 54.19 92 LEU A O 1
#

pLDDT: mean 79.98, std 11.82, range [35.31, 94.69]

Radius of gyration: 13.83 Å; chains: 1; bounding box: 37×30×29 Å

Organism: Neomoorella thermoacetica (NCBI:txid1525)

Secondary structure (DSSP, 8-state):
---PPPPHHHHHHHHHHHHTTSSSEEEEEE-GGGGGS-HHHHHHHHHHHHHHH-S-EEEEEE-TTT--TTS--TTSHHHIIIIISPP-PPP-

Foldseek 3Di:
DPDPPDDPLVVLQVVLVVCVPPAAEEEEDEAPVCVPPDPVVVCVVVVVSVVVSPHNYHYDYYYPVRLDQVDDDCPDPSVCVRPPDDDDDDDD

Sequence (92 aa):
MDKERPDIQAIIEQFADALKNQGDIDLLVVSSDFAQMPLYRRYEVLGKALARVMQPIEPLACTPEEVQVEKPSKASFLYDVLARQKTVEYRL